Protein AF-A0A227J8D3-F1 (afdb_monomer)

Solvent-accessible surface area (backbone atoms only — not comparable to full-atom values): 7740 Å² total; per-residue (Å²): 140,82,72,62,86,69,70,67,84,72,88,55,94,49,77,68,22,54,51,34,52,54,49,42,54,51,40,49,54,50,44,51,51,53,50,52,52,52,51,53,52,52,51,50,52,52,52,52,52,53,48,53,53,51,51,54,49,51,54,53,51,50,54,53,52,51,52,52,51,50,51,50,54,50,49,52,51,53,50,51,52,52,51,51,51,51,52,52,53,50,53,53,48,53,49,52,52,51,53,51,51,53,51,51,52,55,52,50,52,51,51,53,53,51,52,51,53,51,54,50,51,52,51,52,54,52,53,51,52,52,54,52,50,53,52,53,57,66,72,75,109

Structure (mmCIF, N/CA/C/O backbone):
data_AF-A0A227J8D3-F1
#
_entry.id   AF-A0A227J8D3-F1
#
loop_
_atom_site.group_PDB
_atom_site.id
_atom_site.type_symbol
_atom_site.label_atom_id
_atom_site.label_alt_id
_atom_site.label_comp_id
_atom_site.label_asym_id
_atom_site.label_entity_id
_atom_site.label_seq_id
_atom_site.pdbx_PDB_ins_code
_atom_site.Cartn_x
_atom_site.Cartn_y
_atom_site.Cartn_z
_atom_site.occupancy
_atom_site.B_iso_or_equiv
_atom_site.auth_seq_id
_atom_site.auth_comp_id
_atom_site.auth_asym_id
_atom_site.auth_atom_id
_atom_site.pdbx_PDB_model_num
ATOM 1 N N . SER A 1 1 ? 38.094 -0.193 -53.344 1.00 50.56 1 SER A N 1
ATOM 2 C CA . SER A 1 1 ? 37.131 0.053 -54.435 1.00 50.56 1 SER A CA 1
ATOM 3 C C . SER A 1 1 ? 35.849 0.570 -53.812 1.00 50.56 1 SER A C 1
ATOM 5 O O . SER A 1 1 ? 35.195 -0.203 -53.131 1.00 50.56 1 SER A O 1
ATOM 7 N N . GLY A 1 2 ? 35.570 1.873 -53.906 1.00 70.44 2 GLY A N 1
ATOM 8 C CA . GLY A 1 2 ? 34.485 2.530 -53.152 1.00 70.44 2 GLY A CA 1
ATOM 9 C C . GLY A 1 2 ? 34.893 3.815 -52.421 1.00 70.44 2 GLY A C 1
ATOM 10 O O . GLY A 1 2 ? 34.176 4.264 -51.537 1.00 70.44 2 GLY A O 1
ATOM 11 N N . ASP A 1 3 ? 36.049 4.395 -52.759 1.00 80.00 3 ASP A N 1
ATOM 12 C CA . ASP A 1 3 ? 36.466 5.691 -52.229 1.00 80.00 3 ASP A CA 1
ATOM 13 C C . ASP A 1 3 ? 35.655 6.813 -52.901 1.00 80.00 3 ASP A C 1
ATOM 15 O O . ASP A 1 3 ? 35.986 7.271 -53.996 1.00 80.00 3 ASP A O 1
ATOM 19 N N . LEU A 1 4 ? 34.569 7.227 -52.239 1.00 83.19 4 LEU A N 1
ATOM 20 C CA . LEU A 1 4 ? 33.681 8.304 -52.690 1.00 83.19 4 LEU A CA 1
ATOM 21 C C . LEU A 1 4 ? 34.302 9.700 -52.532 1.00 83.19 4 LEU A C 1
ATOM 23 O O . LEU A 1 4 ? 33.613 10.686 -52.771 1.00 83.19 4 LEU A O 1
ATOM 27 N N . THR A 1 5 ? 35.572 9.821 -52.125 1.00 84.12 5 THR A N 1
ATOM 28 C CA . THR A 1 5 ? 36.289 11.110 -52.096 1.00 84.12 5 THR A CA 1
ATOM 29 C C . THR A 1 5 ? 36.949 11.445 -53.432 1.00 84.12 5 THR A C 1
ATOM 31 O O . THR A 1 5 ? 37.266 12.603 -53.695 1.00 84.12 5 THR A O 1
ATOM 34 N N . GLN A 1 6 ? 37.097 10.452 -54.311 1.00 86.38 6 GLN A N 1
ATOM 35 C CA . GLN A 1 6 ? 37.660 10.644 -55.642 1.00 86.38 6 GLN A CA 1
ATOM 36 C C . GLN A 1 6 ? 36.671 11.365 -56.562 1.00 86.38 6 GLN A C 1
ATOM 38 O O . GLN A 1 6 ? 35.452 11.187 -56.467 1.00 86.38 6 GLN A O 1
ATOM 43 N N . ARG A 1 7 ? 37.203 12.183 -57.471 1.00 88.25 7 ARG A N 1
ATOM 44 C CA . ARG A 1 7 ? 36.442 12.893 -58.505 1.00 88.25 7 ARG A CA 1
ATOM 45 C C . ARG A 1 7 ? 37.146 12.744 -59.847 1.00 88.25 7 ARG A C 1
ATOM 47 O O . ARG A 1 7 ? 38.375 12.717 -59.906 1.00 88.25 7 ARG A O 1
ATOM 54 N N . ILE A 1 8 ? 36.371 12.661 -60.922 1.00 88.94 8 ILE A N 1
ATOM 55 C CA . ILE A 1 8 ? 36.899 12.679 -62.286 1.00 88.94 8 ILE A CA 1
ATOM 56 C C . ILE A 1 8 ? 37.239 14.128 -62.636 1.00 88.94 8 ILE A C 1
ATOM 58 O O . ILE A 1 8 ? 36.402 15.019 -62.490 1.00 88.94 8 ILE A O 1
ATOM 62 N N . LYS A 1 9 ? 38.471 14.378 -63.085 1.00 88.19 9 LYS A N 1
ATOM 63 C CA . LYS A 1 9 ? 38.888 15.700 -63.558 1.00 88.19 9 LYS A CA 1
ATOM 64 C C . LYS A 1 9 ? 38.245 15.976 -64.920 1.00 88.19 9 LYS A C 1
ATOM 66 O O . LYS A 1 9 ? 38.401 15.182 -65.842 1.00 88.19 9 LYS A O 1
ATOM 71 N N . VAL A 1 10 ? 37.540 17.097 -65.041 1.00 8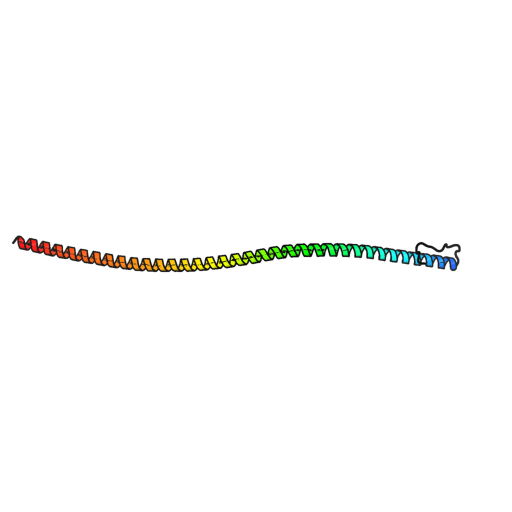6.75 10 VAL A N 1
ATOM 72 C CA . VAL A 1 10 ? 36.883 17.520 -66.287 1.00 86.75 10 VAL A CA 1
ATOM 73 C C . VAL A 1 10 ? 37.875 18.362 -67.091 1.00 86.75 10 VAL A C 1
ATOM 75 O O . VAL A 1 10 ? 38.288 19.426 -66.633 1.00 86.75 10 VAL A O 1
ATOM 78 N N . GLU A 1 11 ? 38.316 17.866 -68.249 1.00 82.81 11 GLU A N 1
ATOM 79 C CA . GLU A 1 11 ? 39.350 18.526 -69.071 1.00 82.81 11 GLU A CA 1
ATOM 80 C C . GLU A 1 11 ? 38.797 19.176 -70.352 1.00 82.81 11 GLU A C 1
ATOM 82 O O . GLU A 1 11 ? 39.373 20.154 -70.825 1.00 82.81 11 GLU A O 1
ATOM 87 N N . ASN A 1 12 ? 37.647 18.710 -70.855 1.00 78.94 12 ASN A N 1
ATOM 88 C CA . ASN A 1 12 ? 36.989 19.204 -72.069 1.00 78.94 12 ASN A CA 1
ATOM 89 C C . ASN A 1 12 ? 35.516 19.569 -71.813 1.00 78.94 12 ASN A C 1
ATOM 91 O O . ASN A 1 12 ? 34.921 19.115 -70.842 1.00 78.94 12 ASN A O 1
ATOM 95 N N . ARG A 1 13 ? 34.925 20.382 -72.703 1.00 81.06 13 ARG A N 1
ATOM 96 C CA . ARG A 1 13 ? 33.496 20.777 -72.696 1.00 81.06 13 ARG A CA 1
ATOM 97 C C . ARG A 1 13 ? 32.667 20.041 -73.759 1.00 81.06 13 ARG A C 1
ATOM 99 O O . ARG A 1 13 ? 31.745 20.613 -74.333 1.00 81.06 13 ARG A O 1
ATOM 106 N N . ASP A 1 14 ? 33.073 18.822 -74.077 1.00 87.50 14 ASP A N 1
ATOM 107 C CA . ASP A 1 14 ? 32.349 17.911 -74.959 1.00 87.50 14 ASP A CA 1
ATOM 108 C C . ASP A 1 14 ? 31.444 16.982 -74.131 1.00 87.50 14 ASP A C 1
ATOM 110 O O . ASP A 1 14 ? 31.362 17.082 -72.903 1.00 87.50 14 ASP A O 1
ATOM 114 N N . GLU A 1 15 ? 30.762 16.061 -74.801 1.00 86.38 15 GLU A N 1
ATOM 115 C CA . GLU A 1 15 ? 29.842 15.100 -74.191 1.00 86.38 15 GLU A CA 1
ATOM 116 C C . GLU A 1 15 ? 30.529 14.218 -73.126 1.00 86.38 15 GLU A C 1
ATOM 118 O O . GLU A 1 15 ? 29.885 13.741 -72.190 1.00 86.38 15 GLU A O 1
ATOM 123 N N . VAL A 1 16 ? 31.850 14.016 -73.229 1.00 88.38 16 VAL A N 1
ATOM 124 C CA . VAL A 1 16 ? 32.641 13.273 -72.235 1.00 88.38 16 VAL A CA 1
ATOM 125 C C . VAL A 1 16 ? 32.860 14.118 -70.978 1.00 88.38 16 VAL A C 1
ATOM 127 O O . VAL A 1 16 ? 32.784 13.593 -69.864 1.00 88.38 16 VAL A O 1
ATOM 130 N N . GLY A 1 17 ? 33.081 15.424 -71.141 1.00 88.69 17 GLY A N 1
ATOM 131 C CA . GLY A 1 17 ? 33.123 16.382 -70.037 1.00 88.69 17 GLY A CA 1
ATOM 132 C C . GLY A 1 17 ? 31.811 16.450 -69.253 1.00 88.69 17 GLY A C 1
ATOM 133 O O . GLY A 1 17 ? 31.824 16.348 -68.026 1.00 88.69 17 GLY A O 1
ATOM 134 N N . GLU A 1 18 ? 30.677 16.528 -69.952 1.00 89.62 18 GLU A N 1
ATOM 135 C CA . GLU A 1 18 ? 29.342 16.557 -69.333 1.00 89.62 18 GLU A CA 1
ATOM 136 C C . GLU A 1 18 ? 29.025 15.256 -68.569 1.00 89.62 18 GLU A C 1
ATOM 138 O O . GLU A 1 18 ? 28.472 15.279 -67.465 1.00 89.62 18 GLU A O 1
ATOM 143 N N . LEU A 1 19 ? 29.424 14.094 -69.100 1.00 90.19 19 LEU A N 1
ATOM 144 C CA . LEU A 1 19 ? 29.280 12.815 -68.398 1.00 90.19 19 LEU A CA 1
ATOM 145 C C . LEU A 1 19 ? 30.126 12.759 -67.113 1.00 90.19 19 LEU A C 1
ATOM 147 O O . LEU A 1 19 ? 29.665 12.240 -66.093 1.00 90.19 19 LEU A O 1
ATOM 151 N N . ALA A 1 20 ? 31.348 13.300 -67.144 1.00 90.62 20 ALA A N 1
ATOM 152 C CA . ALA A 1 20 ? 32.224 13.361 -65.976 1.00 90.62 20 ALA A CA 1
ATOM 153 C C . ALA A 1 20 ? 31.657 14.269 -64.867 1.00 90.62 20 ALA A C 1
ATOM 155 O O . ALA A 1 20 ? 31.742 13.915 -63.687 1.00 90.62 20 ALA A O 1
ATOM 156 N N . GLU A 1 21 ? 31.031 15.395 -65.224 1.00 91.19 21 GLU A N 1
ATOM 157 C CA . GLU A 1 21 ? 30.322 16.265 -64.273 1.00 91.19 21 GLU A CA 1
ATOM 158 C C . GLU A 1 21 ? 29.133 15.548 -63.619 1.00 91.19 21 GLU A C 1
ATOM 160 O O . GLU A 1 21 ? 29.056 15.480 -62.389 1.00 91.19 21 GLU A O 1
ATOM 165 N N . ASN A 1 22 ? 28.260 14.930 -64.422 1.00 91.44 22 ASN A N 1
ATOM 166 C CA . ASN A 1 22 ? 27.112 14.167 -63.920 1.00 91.44 22 ASN A CA 1
ATOM 167 C C . ASN A 1 22 ? 27.540 13.009 -63.001 1.00 91.44 22 ASN A C 1
ATOM 169 O O . ASN A 1 22 ? 26.916 12.757 -61.967 1.00 91.44 22 ASN A O 1
ATOM 173 N N . PHE A 1 23 ? 28.637 12.321 -63.333 1.00 91.12 23 PHE A N 1
ATOM 174 C CA . PHE A 1 23 ? 29.191 11.268 -62.483 1.00 91.12 23 PHE A CA 1
ATOM 175 C C . PHE A 1 23 ? 29.686 11.813 -61.137 1.00 91.12 23 PHE A C 1
ATOM 177 O O . PHE A 1 23 ? 29.388 11.234 -60.091 1.00 91.12 23 PHE A O 1
ATOM 184 N N . ASN A 1 24 ? 30.398 12.943 -61.132 1.00 91.62 24 ASN A N 1
ATOM 185 C CA . ASN A 1 24 ? 30.849 13.584 -59.895 1.00 91.62 24 ASN A CA 1
ATOM 186 C C . ASN A 1 24 ? 29.671 14.000 -59.000 1.00 91.62 24 ASN A C 1
ATOM 188 O O . ASN A 1 24 ? 29.736 13.789 -57.787 1.00 91.62 24 ASN A O 1
ATOM 192 N N . GLN A 1 25 ? 28.588 14.522 -59.583 1.00 92.94 25 GLN A N 1
ATOM 193 C CA . GLN A 1 25 ? 27.375 14.894 -58.848 1.00 92.94 25 GLN A CA 1
ATOM 194 C C . GLN A 1 25 ? 26.649 13.672 -58.259 1.00 92.94 25 GLN A C 1
ATOM 196 O O . GLN A 1 25 ? 26.152 13.711 -57.128 1.00 92.94 25 GLN A O 1
ATOM 201 N N . PHE A 1 26 ? 26.631 12.551 -58.985 1.00 92.88 26 PHE A N 1
ATOM 202 C CA . PHE A 1 26 ? 26.119 11.281 -58.470 1.00 92.88 26 PHE A CA 1
ATOM 203 C C . PHE A 1 26 ? 26.950 10.765 -57.283 1.00 92.88 26 PHE A C 1
ATOM 205 O O . PHE A 1 26 ? 26.387 10.399 -56.248 1.00 92.88 26 PHE A O 1
ATOM 212 N N . VAL A 1 27 ? 28.285 10.786 -57.392 1.00 93.38 27 VAL A N 1
ATOM 213 C CA . VAL A 1 27 ? 29.195 10.378 -56.305 1.00 93.38 27 VAL A CA 1
ATOM 214 C C . VAL A 1 27 ? 29.044 11.283 -55.081 1.00 93.38 27 VAL A C 1
ATOM 216 O O . VAL A 1 27 ? 29.031 10.783 -53.956 1.00 93.38 27 VAL A O 1
ATOM 219 N N . GLU A 1 28 ? 28.875 12.592 -55.273 1.00 93.75 28 GLU A N 1
ATOM 220 C CA . GLU A 1 28 ? 28.597 13.535 -54.186 1.00 93.75 28 GLU A CA 1
ATOM 221 C C . GLU A 1 28 ? 27.281 13.210 -53.467 1.00 93.75 28 GLU A C 1
ATOM 223 O O . GLU A 1 28 ? 27.256 13.117 -52.239 1.00 93.75 28 GLU A O 1
ATOM 228 N N . SER A 1 29 ? 26.208 12.959 -54.219 1.00 94.56 29 SER A N 1
ATOM 229 C CA . SER A 1 29 ? 24.905 12.592 -53.650 1.00 94.56 29 SER A CA 1
ATOM 230 C C . SER A 1 29 ? 24.987 11.288 -52.847 1.00 94.56 29 SER A C 1
ATOM 232 O O . SER A 1 29 ? 24.431 11.183 -51.751 1.00 94.56 29 SER A O 1
ATOM 234 N N . LEU A 1 30 ? 25.734 10.299 -53.352 1.00 94.44 30 LEU A N 1
ATOM 235 C CA . LEU A 1 30 ? 25.973 9.044 -52.643 1.00 94.44 30 LEU A CA 1
ATOM 236 C C . LEU A 1 30 ? 26.800 9.261 -51.368 1.00 94.44 30 LEU A C 1
ATOM 238 O O . LEU A 1 30 ? 26.478 8.691 -50.327 1.00 94.44 30 LEU A O 1
ATOM 242 N N . GLN A 1 31 ? 27.829 10.111 -51.416 1.00 93.44 31 GLN A N 1
ATOM 243 C CA . GLN A 1 31 ? 28.636 10.460 -50.246 1.00 93.44 31 GLN A CA 1
ATOM 244 C C . GLN A 1 31 ? 27.785 11.123 -49.153 1.00 93.44 31 GLN A C 1
ATOM 246 O O . GLN A 1 31 ? 27.908 10.757 -47.982 1.00 93.44 31 GLN A O 1
ATOM 251 N N . GLN A 1 32 ? 26.901 12.054 -49.521 1.00 94.88 32 GLN A N 1
ATOM 252 C CA . GLN A 1 32 ? 25.974 12.699 -48.586 1.00 94.88 32 GLN A CA 1
ATOM 253 C C . GLN A 1 32 ? 24.998 11.689 -47.970 1.00 94.88 32 GLN A C 1
ATOM 255 O O . GLN A 1 32 ? 24.828 11.669 -46.752 1.00 94.88 32 GLN A O 1
ATOM 260 N N . LEU A 1 33 ? 24.409 10.805 -48.783 1.00 95.50 33 LEU A N 1
ATOM 261 C CA . LEU A 1 33 ? 23.499 9.763 -48.301 1.00 95.50 33 LEU A CA 1
ATOM 262 C C . LEU A 1 33 ? 24.184 8.819 -47.304 1.00 95.50 33 LEU A C 1
ATOM 264 O O . LEU A 1 33 ? 23.637 8.552 -46.235 1.00 95.50 33 LEU A O 1
ATOM 268 N N . ILE A 1 34 ? 25.394 8.348 -47.616 1.00 95.12 34 ILE A N 1
ATOM 269 C CA . ILE A 1 34 ? 26.176 7.496 -46.708 1.00 95.12 34 ILE A CA 1
ATOM 270 C C . ILE A 1 34 ? 26.541 8.251 -45.422 1.00 95.12 34 ILE A C 1
ATOM 272 O O . ILE A 1 34 ? 26.480 7.673 -44.336 1.00 95.12 34 ILE A O 1
ATOM 276 N N . GLY A 1 35 ? 26.860 9.545 -45.519 1.00 95.38 35 GLY A N 1
ATOM 277 C CA . GLY A 1 35 ? 27.076 10.412 -44.360 1.00 95.38 35 GLY A CA 1
ATOM 278 C C . GLY A 1 35 ? 25.849 10.494 -43.449 1.00 95.38 35 GLY A C 1
ATOM 279 O O . GLY A 1 35 ? 25.978 10.307 -42.239 1.00 95.38 35 GLY A O 1
ATOM 280 N N . HIS A 1 36 ? 24.659 10.694 -44.023 1.00 96.88 36 HIS A N 1
ATOM 281 C CA . HIS A 1 36 ? 23.401 10.706 -43.273 1.00 96.88 36 HIS A CA 1
ATOM 282 C C . HIS A 1 36 ? 23.093 9.352 -42.625 1.00 96.88 36 HIS A C 1
ATOM 284 O O . HIS A 1 36 ? 22.711 9.319 -41.459 1.00 96.88 36 HIS A O 1
ATOM 290 N N . ILE A 1 37 ? 23.304 8.238 -43.334 1.00 97.06 37 ILE A N 1
ATOM 291 C CA . ILE A 1 37 ? 23.099 6.889 -42.780 1.00 97.06 37 ILE A CA 1
ATOM 292 C C . ILE A 1 37 ? 24.025 6.650 -41.584 1.00 97.06 37 ILE A C 1
ATOM 294 O O . ILE A 1 37 ? 23.576 6.152 -40.553 1.00 97.06 37 ILE A O 1
ATOM 298 N N . ARG A 1 38 ? 25.306 7.026 -41.694 1.00 96.69 38 ARG A N 1
ATOM 299 C CA . ARG A 1 38 ? 26.258 6.896 -40.582 1.00 96.69 38 ARG A CA 1
ATOM 300 C C . ARG A 1 38 ? 25.803 7.710 -39.373 1.00 96.69 38 ARG A C 1
ATOM 302 O O . ARG A 1 38 ? 25.795 7.185 -38.267 1.00 96.69 38 ARG A O 1
ATOM 309 N N . HIS A 1 39 ? 25.394 8.956 -39.596 1.00 97.44 39 HIS A N 1
ATOM 310 C CA . HIS A 1 39 ? 24.922 9.825 -38.523 1.00 97.44 39 HIS A CA 1
ATOM 311 C C . HIS A 1 39 ? 23.675 9.259 -37.826 1.00 97.44 39 HIS A C 1
ATOM 313 O O . HIS A 1 39 ? 23.646 9.166 -36.604 1.00 97.44 39 HIS A O 1
ATOM 319 N N . GLN A 1 40 ? 22.688 8.780 -38.589 1.00 97.81 40 GLN A N 1
ATOM 320 C CA . GLN A 1 40 ? 21.492 8.147 -38.022 1.00 97.81 40 GLN A CA 1
ATOM 321 C C . GLN A 1 40 ? 21.815 6.863 -37.246 1.00 97.81 40 GLN A C 1
ATOM 323 O O . GLN A 1 40 ? 21.183 6.582 -36.230 1.00 97.81 40 GLN A O 1
ATOM 328 N N . ALA A 1 41 ? 22.797 6.077 -37.697 1.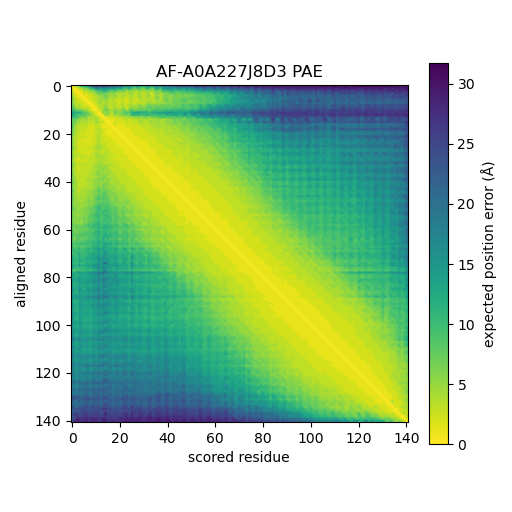00 98.00 41 ALA A N 1
ATOM 329 C CA . ALA A 1 41 ? 23.240 4.889 -36.972 1.00 98.00 41 ALA A CA 1
ATOM 330 C C . ALA A 1 41 ? 23.898 5.246 -35.626 1.00 98.00 41 ALA A C 1
ATOM 332 O O . ALA A 1 41 ? 23.664 4.560 -34.629 1.00 98.00 41 ALA A O 1
ATOM 333 N N . GLU A 1 42 ? 24.681 6.327 -35.581 1.00 98.06 42 GLU A N 1
ATOM 334 C CA . GLU A 1 42 ? 25.272 6.856 -34.346 1.00 98.06 42 GLU A CA 1
ATOM 335 C C . GLU A 1 42 ? 24.187 7.346 -33.372 1.00 98.06 42 GLU A C 1
ATOM 337 O O . GLU A 1 42 ? 24.190 6.948 -32.205 1.00 98.06 42 GLU A O 1
ATOM 342 N N . GLU A 1 43 ? 23.213 8.127 -33.853 1.00 98.00 43 GLU A N 1
ATOM 343 C CA . GLU A 1 43 ? 22.072 8.583 -33.043 1.00 98.00 43 GLU A CA 1
ATOM 344 C C . GLU A 1 43 ? 21.245 7.409 -32.501 1.00 98.00 43 GLU A C 1
ATOM 346 O O . GLU A 1 43 ? 20.889 7.382 -31.320 1.00 98.00 43 GLU A O 1
ATOM 351 N N . LEU A 1 44 ? 20.975 6.398 -33.335 1.00 98.00 44 LEU A N 1
ATOM 352 C CA . LEU A 1 44 ? 20.249 5.199 -32.920 1.00 98.00 44 LEU A CA 1
ATOM 353 C C . LEU A 1 44 ? 21.003 4.434 -31.825 1.00 98.00 44 LEU A C 1
ATOM 355 O O . LEU A 1 44 ? 20.390 3.995 -30.849 1.00 98.00 44 LEU A O 1
ATOM 359 N N . SER A 1 45 ? 22.325 4.298 -31.960 1.00 97.94 45 SER A N 1
ATOM 360 C CA . SER A 1 45 ? 23.168 3.661 -30.944 1.00 97.94 45 SER A CA 1
ATOM 361 C C . SER A 1 45 ? 23.090 4.412 -29.613 1.00 97.94 45 SER A C 1
ATOM 363 O O . SER A 1 45 ? 22.869 3.794 -28.569 1.00 97.94 45 SER A O 1
ATOM 365 N N . GLN A 1 46 ? 23.196 5.743 -29.644 1.00 98.19 46 GLN A N 1
ATOM 366 C CA . GLN A 1 46 ? 23.093 6.580 -28.449 1.00 98.19 46 GLN A CA 1
ATOM 367 C C . GLN A 1 46 ? 21.713 6.458 -27.788 1.00 98.19 46 GLN A C 1
ATOM 369 O O . GLN A 1 46 ? 21.602 6.291 -26.571 1.00 98.19 46 GLN A O 1
ATOM 374 N N . GLN A 1 47 ? 20.643 6.495 -28.583 1.00 98.25 47 GLN A N 1
ATOM 375 C CA . GLN A 1 47 ? 19.279 6.377 -28.073 1.00 98.25 47 GLN A CA 1
ATOM 376 C C . GLN A 1 47 ? 19.008 4.991 -27.469 1.00 98.25 47 GLN A C 1
ATOM 378 O O . GLN A 1 47 ? 18.286 4.877 -26.471 1.00 98.25 47 GLN A O 1
ATOM 383 N N . SER A 1 48 ? 19.603 3.938 -28.034 1.00 98.25 48 SER A N 1
ATOM 384 C CA . SER A 1 48 ? 19.539 2.584 -27.481 1.00 98.25 48 SER A CA 1
ATOM 385 C C . SER A 1 48 ? 20.235 2.500 -26.119 1.00 98.25 48 SER A C 1
ATOM 387 O O . SER A 1 48 ? 19.685 1.918 -25.185 1.00 98.25 48 SER A O 1
ATOM 389 N N . GLU A 1 49 ? 21.409 3.111 -25.965 1.00 98.12 49 GLU A N 1
ATOM 390 C CA . GLU A 1 49 ? 22.142 3.140 -24.692 1.00 98.12 49 GLU A CA 1
ATOM 391 C C . GLU A 1 49 ? 21.382 3.915 -23.604 1.00 98.12 49 GLU A C 1
ATOM 393 O O . GLU A 1 49 ? 21.232 3.443 -22.469 1.00 98.12 49 GLU A O 1
ATOM 398 N N . LEU A 1 50 ? 20.804 5.064 -23.966 1.00 98.19 50 LEU A N 1
ATOM 399 C CA . LEU A 1 50 ? 19.925 5.829 -23.079 1.00 98.19 50 LEU A CA 1
ATOM 400 C C . LEU A 1 50 ? 18.694 5.019 -22.659 1.00 98.19 50 LEU A C 1
ATOM 402 O O . LEU A 1 50 ? 18.293 5.063 -21.494 1.00 98.19 50 LEU A O 1
ATOM 406 N N . SER A 1 51 ? 18.101 4.263 -23.585 1.00 98.00 51 SER A N 1
ATOM 407 C CA . SER A 1 51 ? 16.936 3.418 -23.299 1.00 98.00 51 SER A CA 1
ATOM 408 C C . SER A 1 51 ? 17.284 2.290 -22.328 1.00 98.00 51 SER A C 1
ATOM 410 O O . SER A 1 51 ? 16.550 2.077 -21.365 1.00 98.00 51 SER A O 1
ATOM 412 N N . THR A 1 52 ? 18.434 1.637 -22.506 1.00 98.12 52 THR A N 1
ATOM 413 C CA . THR A 1 52 ? 18.950 0.628 -21.566 1.00 98.12 52 THR A CA 1
ATOM 414 C C . THR A 1 52 ? 19.187 1.222 -20.179 1.00 98.12 52 THR A C 1
ATOM 416 O O . THR A 1 52 ? 18.784 0.639 -19.173 1.00 98.12 52 THR A O 1
ATOM 419 N N . THR A 1 53 ? 19.780 2.414 -20.109 1.00 98.19 53 THR A N 1
ATOM 420 C CA . THR A 1 53 ? 20.022 3.110 -18.836 1.00 98.19 53 THR A CA 1
ATOM 421 C C . THR A 1 53 ? 18.710 3.418 -18.114 1.00 98.19 53 THR A C 1
ATOM 423 O O . THR A 1 53 ? 18.578 3.1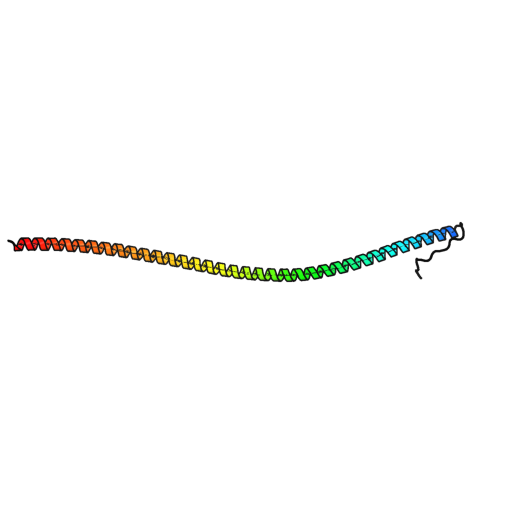43 -16.922 1.00 98.19 53 THR A O 1
ATOM 426 N N . ARG A 1 54 ? 17.704 3.924 -18.839 1.00 98.19 54 ARG A N 1
ATOM 427 C CA . ARG A 1 54 ? 16.367 4.184 -18.282 1.00 98.19 54 ARG A CA 1
ATOM 428 C C . ARG A 1 54 ? 15.675 2.906 -17.825 1.00 98.19 54 ARG A C 1
ATOM 430 O O . ARG A 1 54 ? 15.090 2.908 -16.750 1.00 98.19 54 ARG A O 1
ATOM 437 N N . ALA A 1 55 ? 15.770 1.824 -18.594 1.00 98.12 55 ALA A N 1
ATOM 438 C CA . ALA A 1 55 ? 15.199 0.537 -18.209 1.00 98.12 55 ALA A CA 1
ATOM 439 C C . ALA A 1 55 ? 15.812 0.020 -16.897 1.00 98.12 55 ALA A C 1
ATOM 441 O O . ALA A 1 55 ? 15.078 -0.398 -16.003 1.00 98.12 55 ALA A O 1
ATOM 442 N N . ASN A 1 56 ? 17.134 0.127 -16.737 1.00 98.06 56 ASN A N 1
ATOM 443 C CA . ASN A 1 56 ? 17.813 -0.242 -15.493 1.00 98.06 56 ASN A CA 1
ATOM 444 C C . ASN A 1 56 ? 17.370 0.630 -14.309 1.00 98.06 56 ASN A C 1
ATOM 446 O O . ASN A 1 56 ? 17.131 0.104 -13.222 1.00 98.06 56 ASN A O 1
ATOM 450 N N . GLN A 1 57 ? 17.197 1.940 -14.522 1.00 98.19 57 GLN A N 1
ATOM 451 C CA . GLN A 1 57 ? 16.656 2.828 -13.492 1.00 98.19 57 GLN A CA 1
ATOM 452 C C . GLN A 1 57 ? 15.233 2.419 -13.096 1.00 98.19 57 GLN A C 1
ATOM 454 O O . GLN A 1 57 ? 14.954 2.258 -11.913 1.00 98.19 57 GLN A O 1
ATOM 459 N N . SER A 1 58 ? 14.358 2.152 -14.069 1.00 98.06 58 SER A N 1
ATOM 460 C CA . SER A 1 58 ? 12.991 1.698 -13.798 1.00 98.06 58 SER A CA 1
ATOM 461 C C . SER A 1 58 ? 12.955 0.384 -13.018 1.00 98.06 58 SER A C 1
ATOM 463 O O . SER A 1 58 ? 12.109 0.223 -12.145 1.00 98.06 58 SER A O 1
ATOM 465 N N . VAL A 1 59 ? 13.878 -0.547 -13.275 1.00 98.19 59 VAL A N 1
ATOM 466 C CA . VAL A 1 59 ? 14.002 -1.773 -12.470 1.00 98.19 59 VAL A CA 1
ATOM 467 C C . VAL A 1 59 ? 14.377 -1.446 -11.022 1.00 98.19 59 VAL A C 1
ATOM 469 O O . VAL A 1 59 ? 13.814 -2.038 -10.101 1.00 98.19 59 VAL A O 1
ATOM 472 N N . SER A 1 60 ? 15.292 -0.502 -10.791 1.00 97.62 60 SER A N 1
ATOM 473 C CA . SER A 1 60 ? 15.634 -0.051 -9.435 1.00 97.62 60 SER A CA 1
ATOM 474 C C . SER A 1 60 ? 14.428 0.572 -8.727 1.00 97.62 60 SER A C 1
ATOM 476 O O . SER A 1 60 ? 14.123 0.210 -7.591 1.00 97.62 60 SER A O 1
ATOM 478 N N . ASP A 1 61 ? 13.702 1.452 -9.415 1.00 98.19 61 ASP A N 1
ATOM 479 C CA . ASP A 1 61 ? 12.527 2.134 -8.867 1.00 98.19 61 ASP A CA 1
ATOM 480 C C . ASP A 1 61 ? 11.407 1.133 -8.534 1.00 98.19 61 ASP A C 1
ATOM 482 O O . ASP A 1 61 ? 10.791 1.211 -7.470 1.00 98.19 61 ASP A O 1
ATOM 486 N N . LEU A 1 62 ? 11.189 0.126 -9.389 1.00 98.38 62 LEU A N 1
ATOM 487 C CA . LEU A 1 62 ? 10.224 -0.948 -9.137 1.00 98.38 62 LEU A CA 1
ATOM 488 C C . LEU A 1 62 ? 10.590 -1.794 -7.912 1.00 98.38 62 LEU A C 1
ATOM 490 O O . LEU A 1 62 ? 9.699 -2.189 -7.161 1.00 98.38 62 LEU A O 1
ATOM 494 N N . ASN A 1 63 ? 11.879 -2.051 -7.673 1.00 97.56 63 ASN A N 1
ATOM 495 C CA . ASN A 1 63 ? 12.313 -2.755 -6.465 1.00 97.56 63 ASN A CA 1
ATOM 496 C C . ASN A 1 63 ? 12.014 -1.941 -5.198 1.00 97.56 63 ASN A C 1
ATOM 498 O O . ASN A 1 63 ? 11.525 -2.502 -4.217 1.00 97.56 63 ASN A O 1
ATOM 502 N N . HIS A 1 64 ? 12.238 -0.624 -5.224 1.00 97.62 64 HIS A N 1
ATOM 503 C CA . HIS A 1 64 ? 11.857 0.253 -4.115 1.00 97.62 64 HIS A CA 1
ATOM 504 C C . HIS A 1 64 ? 10.341 0.273 -3.901 1.00 97.62 64 HIS A C 1
ATOM 506 O O . HIS A 1 64 ? 9.877 0.059 -2.780 1.00 97.62 64 HIS A O 1
ATOM 512 N N . GLN A 1 65 ? 9.558 0.421 -4.971 1.00 97.06 65 GLN A N 1
ATOM 513 C CA . GLN A 1 65 ? 8.098 0.405 -4.879 1.00 97.06 65 GLN A CA 1
ATOM 514 C C . GLN A 1 65 ? 7.574 -0.921 -4.307 1.00 97.06 65 GLN A C 1
ATOM 516 O O . GLN A 1 65 ? 6.631 -0.929 -3.515 1.00 97.06 65 GLN A O 1
ATOM 521 N N . GLN A 1 66 ? 8.196 -2.048 -4.664 1.00 98.00 66 GLN A N 1
ATOM 522 C CA . GLN A 1 66 ? 7.844 -3.362 -4.128 1.00 98.00 66 GLN A CA 1
ATOM 523 C C . GLN A 1 66 ? 8.097 -3.458 -2.616 1.00 98.00 66 GLN A C 1
ATOM 525 O O . GLN A 1 66 ? 7.297 -4.071 -1.897 1.00 98.00 66 GLN A O 1
ATOM 530 N N . GLN A 1 67 ? 9.179 -2.852 -2.118 1.00 97.50 67 GLN A N 1
ATOM 531 C CA . GLN A 1 67 ? 9.457 -2.772 -0.682 1.00 97.50 67 GLN A CA 1
ATOM 532 C C . GLN A 1 67 ? 8.403 -1.925 0.038 1.00 97.50 67 GLN A C 1
ATOM 534 O O . GLN A 1 67 ? 7.877 -2.356 1.065 1.00 97.50 67 GLN A O 1
ATOM 539 N N . GLU A 1 68 ? 8.025 -0.776 -0.523 1.00 97.81 68 GLU A N 1
ATOM 540 C CA . GLU A 1 68 ? 6.957 0.064 0.033 1.00 97.81 68 GLU A CA 1
ATOM 541 C C . GLU A 1 68 ? 5.616 -0.669 0.092 1.00 97.81 68 GLU A C 1
ATOM 543 O O . GLU A 1 68 ? 4.960 -0.662 1.131 1.00 97.81 68 GLU A O 1
ATOM 548 N N . ILE A 1 69 ? 5.235 -1.375 -0.978 1.00 97.38 69 ILE A N 1
ATOM 549 C CA . ILE A 1 69 ? 4.007 -2.186 -1.005 1.00 97.38 69 ILE A CA 1
ATOM 550 C C . ILE A 1 69 ? 4.040 -3.259 0.087 1.00 97.38 69 ILE A C 1
ATOM 552 O O . ILE A 1 69 ? 3.029 -3.500 0.744 1.00 97.38 69 ILE A O 1
ATOM 556 N N . THR A 1 70 ? 5.198 -3.881 0.313 1.00 97.12 70 THR A N 1
ATOM 557 C CA . THR A 1 70 ? 5.361 -4.882 1.377 1.00 97.12 70 THR A CA 1
ATOM 558 C C . THR A 1 70 ? 5.137 -4.256 2.753 1.00 97.12 70 THR A C 1
ATOM 560 O O . THR A 1 70 ? 4.411 -4.820 3.567 1.00 97.12 70 THR A O 1
ATOM 563 N N . MET A 1 71 ? 5.684 -3.063 3.006 1.00 97.38 71 MET A N 1
ATOM 564 C CA . MET A 1 71 ? 5.448 -2.339 4.260 1.00 97.38 71 MET A CA 1
ATOM 565 C C . MET A 1 71 ? 3.981 -1.941 4.434 1.00 97.38 71 MET A C 1
ATOM 567 O O . MET A 1 71 ? 3.433 -2.101 5.522 1.00 97.38 71 MET A O 1
ATOM 571 N N . VAL A 1 72 ? 3.323 -1.475 3.369 1.00 97.75 72 VAL A N 1
ATOM 572 C CA . VAL A 1 72 ? 1.887 -1.158 3.395 1.00 97.75 72 VAL A CA 1
ATOM 573 C C . VAL A 1 72 ? 1.066 -2.407 3.716 1.00 97.75 72 VAL A C 1
AT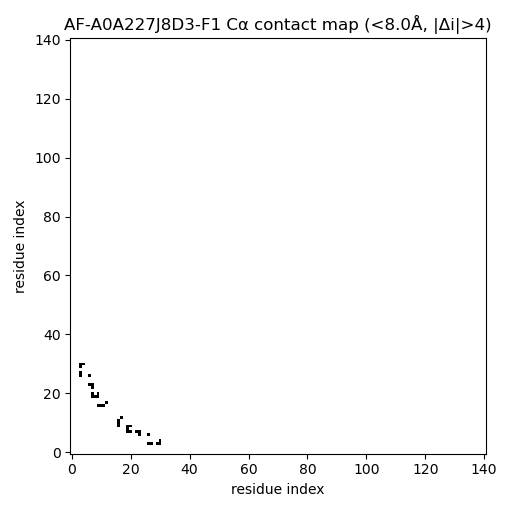OM 575 O O . VAL A 1 72 ? 0.164 -2.340 4.547 1.00 97.75 72 VAL A O 1
ATOM 578 N N . ALA A 1 73 ? 1.387 -3.557 3.121 1.00 96.56 73 ALA A N 1
ATOM 579 C CA . ALA A 1 73 ? 0.706 -4.817 3.416 1.00 96.56 73 ALA A CA 1
ATOM 580 C C . ALA A 1 73 ? 0.877 -5.239 4.888 1.00 96.56 73 ALA A C 1
ATOM 582 O O . ALA A 1 73 ? -0.089 -5.672 5.525 1.00 96.56 73 ALA A O 1
ATOM 583 N N . THR A 1 74 ? 2.076 -5.059 5.449 1.00 96.94 74 THR A N 1
ATOM 584 C CA . THR A 1 74 ? 2.328 -5.272 6.881 1.00 96.94 74 THR A CA 1
ATOM 585 C C . THR A 1 74 ? 1.478 -4.332 7.732 1.00 96.94 74 THR A C 1
ATOM 587 O O . THR A 1 74 ? 0.756 -4.803 8.606 1.00 96.94 74 THR A O 1
ATOM 590 N N . ALA A 1 75 ? 1.475 -3.031 7.433 1.00 97.12 75 ALA A N 1
ATOM 591 C CA . ALA A 1 75 ? 0.683 -2.046 8.168 1.00 97.12 75 ALA A CA 1
ATOM 592 C C . ALA A 1 75 ? -0.823 -2.353 8.111 1.00 97.12 75 ALA A C 1
ATOM 594 O O . ALA A 1 75 ? -1.512 -2.271 9.122 1.00 97.12 75 ALA A O 1
ATOM 595 N N . VAL A 1 76 ? -1.344 -2.776 6.955 1.00 96.81 76 VAL A N 1
ATOM 596 C CA . VAL A 1 76 ? -2.745 -3.206 6.814 1.00 96.81 76 VAL A CA 1
ATOM 597 C C . VAL A 1 76 ? -3.039 -4.433 7.679 1.00 96.81 76 VAL A C 1
ATOM 599 O O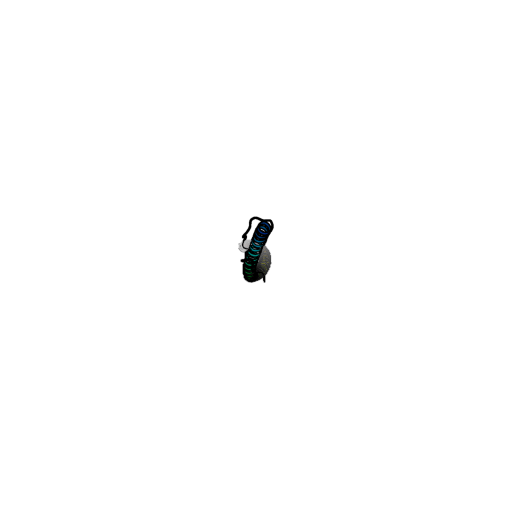 . VAL A 1 76 ? -4.102 -4.503 8.295 1.00 96.81 76 VAL A O 1
ATOM 602 N N . THR A 1 77 ? -2.103 -5.379 7.768 1.00 96.50 77 THR A N 1
ATOM 60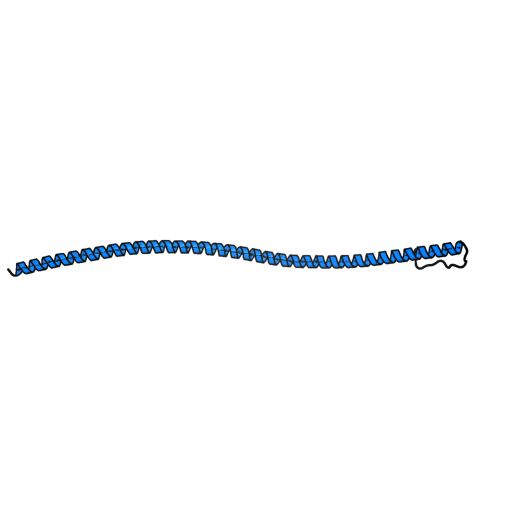3 C CA . THR A 1 77 ? -2.239 -6.562 8.633 1.00 96.50 77 THR A CA 1
ATOM 604 C C . THR A 1 77 ? -2.260 -6.167 10.111 1.00 96.50 77 THR A C 1
ATOM 606 O O . THR A 1 77 ? -3.127 -6.623 10.854 1.00 96.50 77 THR A O 1
ATOM 609 N N . GLU A 1 78 ? -1.366 -5.273 10.536 1.00 97.50 78 GLU A N 1
ATOM 610 C CA . GLU A 1 78 ? -1.348 -4.735 11.903 1.00 97.50 78 GLU A CA 1
ATOM 611 C C . GLU A 1 78 ? -2.635 -3.965 12.229 1.00 97.50 78 GLU A C 1
ATOM 613 O O . GLU A 1 78 ? -3.233 -4.173 13.285 1.00 97.50 78 GLU A O 1
ATOM 618 N N . MET A 1 79 ? -3.120 -3.133 11.304 1.00 97.12 79 MET A N 1
ATOM 619 C CA . MET A 1 79 ? -4.384 -2.408 11.458 1.00 97.12 79 MET A CA 1
ATOM 620 C C . MET A 1 79 ? -5.589 -3.349 11.552 1.00 97.12 79 MET A C 1
ATOM 622 O O . MET A 1 79 ? -6.509 -3.086 12.330 1.00 97.12 79 MET A O 1
ATOM 626 N N . ALA A 1 80 ? -5.603 -4.445 10.788 1.00 97.19 80 ALA A N 1
ATOM 627 C CA . ALA A 1 80 ? -6.658 -5.451 10.870 1.00 97.19 80 ALA A CA 1
ATOM 628 C C . ALA A 1 80 ? -6.678 -6.122 12.252 1.00 97.19 80 ALA A C 1
ATOM 630 O O . ALA A 1 80 ? -7.745 -6.217 12.861 1.00 97.19 80 ALA A O 1
ATOM 631 N N . SER A 1 81 ? -5.509 -6.497 12.778 1.00 97.19 81 SER A N 1
ATOM 632 C CA . SER A 1 81 ? -5.371 -7.040 14.136 1.00 97.19 81 SER A CA 1
ATOM 633 C C . SER A 1 81 ? -5.831 -6.039 15.198 1.00 97.19 81 SER A C 1
ATOM 635 O O . SER A 1 81 ? -6.665 -6.374 16.036 1.00 97.19 81 SER A O 1
ATOM 637 N N . ALA A 1 82 ? -5.390 -4.780 15.114 1.00 97.12 82 ALA A N 1
ATOM 638 C CA . ALA A 1 82 ? -5.817 -3.728 16.038 1.00 97.12 82 ALA A CA 1
ATOM 639 C C . ALA A 1 82 ? -7.340 -3.507 15.998 1.00 97.12 82 ALA A C 1
ATOM 641 O O . ALA A 1 82 ? -7.981 -3.310 17.027 1.00 97.12 82 ALA A O 1
ATOM 642 N N . THR A 1 83 ? -7.950 -3.589 14.813 1.00 97.06 83 THR A N 1
ATOM 643 C CA . THR A 1 83 ? -9.407 -3.467 14.662 1.00 97.06 83 THR A CA 1
ATOM 644 C C . THR A 1 83 ? -10.144 -4.639 15.317 1.00 97.06 83 THR A C 1
ATOM 646 O O . THR A 1 83 ? -11.182 -4.432 15.948 1.00 97.06 83 THR A O 1
ATOM 649 N N . GLN A 1 84 ? -9.612 -5.862 15.213 1.00 97.62 84 GLN A N 1
ATOM 650 C CA . GLN A 1 84 ? -10.164 -7.035 15.900 1.00 97.62 84 GLN A CA 1
ATOM 651 C C . GLN A 1 84 ? -10.060 -6.905 17.423 1.00 97.62 84 GLN A C 1
ATOM 653 O O . GLN A 1 84 ? -11.033 -7.187 18.122 1.00 97.62 84 GLN A O 1
ATOM 658 N N . GLU A 1 85 ? -8.927 -6.422 17.938 1.00 97.69 85 GLU A N 1
ATOM 659 C CA . GLU A 1 85 ? -8.756 -6.147 19.370 1.00 97.69 85 GLU A CA 1
ATOM 660 C C . GLU A 1 85 ? -9.749 -5.091 19.867 1.00 97.69 85 GLU A C 1
ATOM 662 O O . GLU A 1 85 ? -10.401 -5.287 20.894 1.00 97.69 85 GLU A O 1
ATOM 667 N N . ILE A 1 86 ? -9.942 -4.001 19.115 1.00 97.81 86 ILE A N 1
ATOM 668 C CA . ILE A 1 86 ? -10.933 -2.965 19.442 1.00 97.81 86 ILE A CA 1
ATOM 669 C C . ILE A 1 86 ? -12.347 -3.558 19.501 1.00 97.81 86 ILE A C 1
ATOM 671 O O . ILE A 1 86 ? -13.092 -3.264 20.439 1.00 97.81 86 ILE A O 1
ATOM 675 N N . ALA A 1 87 ? -12.724 -4.403 18.538 1.00 97.69 87 ALA A N 1
ATOM 676 C CA . ALA A 1 87 ? -14.033 -5.053 18.527 1.00 97.69 87 ALA A CA 1
ATOM 677 C C . ALA A 1 87 ? -14.228 -5.970 19.748 1.00 97.69 87 ALA A C 1
ATOM 679 O O . ALA A 1 87 ? -15.262 -5.888 20.415 1.00 97.69 87 ALA A O 1
ATOM 680 N N . ALA A 1 88 ? -13.218 -6.774 20.092 1.00 97.94 88 ALA A N 1
ATOM 681 C CA . ALA A 1 88 ? -13.246 -7.637 21.272 1.00 97.94 88 ALA A CA 1
ATOM 682 C C . ALA A 1 88 ? -13.358 -6.826 22.578 1.00 97.94 88 ALA A C 1
ATOM 684 O O . ALA A 1 88 ? -14.158 -7.153 23.457 1.00 97.94 88 ALA A O 1
ATOM 685 N N . HIS A 1 89 ? -12.618 -5.720 22.699 1.00 97.50 89 HIS A N 1
ATOM 686 C CA . HIS A 1 89 ? -12.715 -4.818 23.850 1.00 97.50 89 HIS A CA 1
ATOM 687 C C . HIS A 1 89 ? -14.085 -4.141 23.966 1.00 97.50 89 HIS A C 1
ATOM 689 O O . HIS A 1 89 ? -14.598 -3.974 25.079 1.00 97.50 89 HIS A O 1
ATOM 695 N N . ALA A 1 90 ? -14.690 -3.761 22.839 1.00 98.00 90 ALA A N 1
ATOM 696 C CA . ALA A 1 90 ? -16.036 -3.202 22.808 1.00 98.00 90 ALA A CA 1
ATOM 697 C C . ALA A 1 90 ? -17.080 -4.228 23.277 1.00 98.00 90 ALA A C 1
ATOM 699 O O . ALA A 1 90 ? -17.929 -3.893 24.104 1.00 98.00 90 ALA A O 1
ATOM 700 N N . GLU A 1 91 ? -16.981 -5.483 22.827 1.00 98.19 91 GLU A N 1
ATOM 701 C CA . GLU A 1 91 ? -17.853 -6.576 23.275 1.00 98.19 91 GLU A CA 1
ATOM 702 C C . GLU A 1 91 ? -17.691 -6.848 24.778 1.00 98.19 91 GLU A C 1
ATOM 704 O O . GLU A 1 91 ? -18.681 -6.898 25.514 1.00 98.19 91 GLU A O 1
ATOM 709 N N . GLN A 1 92 ? -16.451 -6.925 25.270 1.00 98.38 92 GLN A N 1
ATOM 710 C CA . GLN A 1 92 ? -16.176 -7.113 26.696 1.00 98.38 92 GLN A CA 1
ATOM 711 C C . GLN A 1 92 ? -16.734 -5.961 27.544 1.00 98.38 92 GLN A C 1
ATOM 713 O O . GLN A 1 92 ? -17.292 -6.188 28.619 1.00 98.38 92 GLN A O 1
ATOM 718 N N . THR A 1 93 ? -16.618 -4.722 27.064 1.00 98.31 93 THR A N 1
ATOM 719 C CA . THR A 1 93 ? -17.146 -3.536 27.753 1.00 98.31 93 THR A CA 1
ATOM 720 C C . THR A 1 93 ? -18.672 -3.538 27.768 1.00 98.31 93 THR A C 1
ATOM 722 O O . THR A 1 93 ? -19.271 -3.267 28.810 1.00 98.31 93 THR A O 1
ATOM 725 N N . ALA A 1 94 ? -19.317 -3.895 26.654 1.00 98.50 94 ALA A N 1
ATOM 726 C CA . ALA A 1 94 ? -20.768 -4.053 26.591 1.00 98.50 94 ALA A CA 1
ATOM 727 C C . ALA A 1 94 ? -21.252 -5.123 27.581 1.00 98.50 94 ALA A C 1
ATOM 729 O O . ALA A 1 94 ? -22.220 -4.899 28.314 1.00 98.50 94 ALA A O 1
ATOM 730 N N . LYS A 1 95 ? -20.534 -6.249 27.674 1.00 98.44 95 LYS A N 1
ATOM 731 C CA . LYS A 1 95 ? -20.835 -7.313 28.636 1.00 98.44 95 LYS A CA 1
ATOM 732 C C . LYS A 1 95 ? -20.687 -6.840 30.085 1.00 98.44 95 LYS A C 1
ATOM 734 O O . LYS A 1 95 ? -21.610 -7.019 30.877 1.00 98.44 95 LYS A O 1
ATOM 739 N N . ALA A 1 96 ? -19.587 -6.166 30.417 1.00 98.44 96 ALA A N 1
ATOM 740 C CA . ALA A 1 96 ? -19.362 -5.614 31.753 1.00 98.44 96 ALA A CA 1
ATOM 741 C C . ALA A 1 96 ? -20.429 -4.574 32.147 1.00 98.44 96 ALA A C 1
ATOM 743 O O . ALA A 1 96 ? -20.896 -4.559 33.287 1.00 98.44 96 ALA A O 1
ATOM 744 N N . ALA A 1 97 ? -20.860 -3.729 31.204 1.00 98.50 97 ALA A N 1
ATOM 745 C CA . ALA A 1 97 ? -21.945 -2.776 31.425 1.00 98.50 97 ALA A CA 1
ATOM 746 C C . ALA A 1 97 ? -23.282 -3.484 31.708 1.00 98.50 97 ALA A C 1
ATOM 748 O O . ALA A 1 97 ? -24.014 -3.081 32.615 1.00 98.50 97 ALA A O 1
ATOM 749 N N . GLN A 1 98 ? -23.581 -4.564 30.981 1.00 98.50 98 GLN A N 1
ATOM 750 C CA . GLN A 1 98 ? -24.785 -5.366 31.204 1.00 98.50 98 GLN A CA 1
ATOM 751 C C . GLN A 1 98 ? -24.769 -6.055 32.577 1.00 98.50 98 GLN A C 1
ATOM 753 O O . GLN A 1 98 ? -25.767 -6.012 33.298 1.00 98.50 98 GLN A O 1
ATOM 758 N N . ASP A 1 99 ? -23.631 -6.622 32.975 1.00 98.44 99 ASP A N 1
ATOM 759 C CA . ASP A 1 99 ? -23.473 -7.281 34.276 1.00 98.44 99 ASP A CA 1
ATOM 760 C C . ASP A 1 99 ? -23.563 -6.272 35.441 1.00 98.44 99 ASP A C 1
ATOM 762 O O . ASP A 1 99 ? -24.170 -6.555 36.481 1.00 98.44 99 ASP A O 1
ATOM 766 N N . SER A 1 100 ? -23.035 -5.058 35.255 1.00 98.56 100 SER A N 1
ATOM 767 C CA . SER A 1 100 ? -23.177 -3.947 36.208 1.00 98.56 100 SER A CA 1
ATOM 768 C C . SER A 1 100 ? -24.634 -3.484 36.348 1.00 9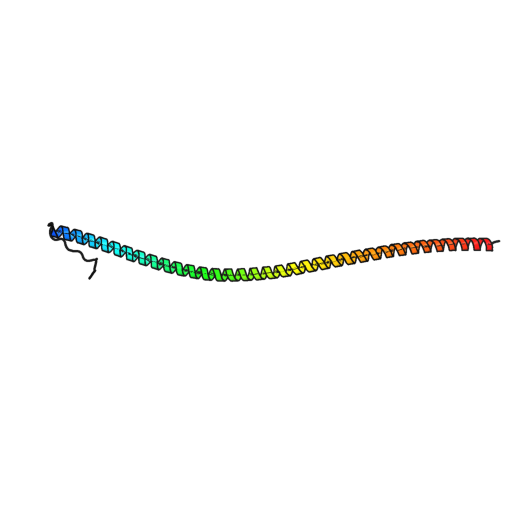8.56 100 SER A C 1
ATOM 770 O O . SER A 1 100 ? -25.124 -3.270 37.462 1.00 98.56 100 SER A O 1
ATOM 772 N N . SER A 1 101 ? -25.368 -3.397 35.233 1.00 98.44 101 SER A N 1
ATOM 773 C CA . SER A 1 101 ? -26.800 -3.073 35.236 1.00 98.44 101 SER A CA 1
ATOM 774 C C . SER A 1 101 ? -27.616 -4.127 35.991 1.00 98.44 101 SER A C 1
ATOM 776 O O . SER A 1 101 ? -28.406 -3.771 36.867 1.00 98.44 101 SER A O 1
ATOM 778 N N . ALA A 1 102 ? -27.360 -5.415 35.741 1.00 98.38 102 ALA A N 1
ATOM 779 C CA . ALA A 1 102 ? -28.002 -6.512 36.464 1.00 98.38 102 ALA A CA 1
ATOM 780 C C . ALA A 1 102 ? -27.689 -6.472 37.971 1.00 98.38 102 ALA A C 1
ATOM 782 O O . ALA A 1 102 ? -28.585 -6.604 38.804 1.00 98.38 102 ALA A O 1
ATOM 783 N N . SER A 1 103 ? -26.429 -6.218 38.336 1.00 98.44 103 SER A N 1
ATOM 784 C CA . SER A 1 103 ? -26.012 -6.090 39.739 1.00 98.44 103 SER A CA 1
ATOM 785 C C . SER A 1 103 ? -26.700 -4.914 40.439 1.00 98.44 103 SER A C 1
ATOM 787 O O . SER A 1 103 ? -27.133 -5.039 41.585 1.00 98.44 103 SER A O 1
ATOM 789 N N . THR A 1 104 ? -26.857 -3.789 39.738 1.00 98.38 104 THR A N 1
ATOM 790 C CA . THR A 1 104 ? -27.570 -2.606 40.242 1.00 98.38 104 THR A CA 1
ATOM 791 C C . THR A 1 104 ? -29.055 -2.898 40.457 1.00 98.38 104 THR A C 1
ATOM 793 O O . THR A 1 104 ? -29.604 -2.507 41.486 1.00 98.38 104 THR A O 1
ATOM 796 N N . GLN A 1 105 ? -29.694 -3.632 39.541 1.00 98.31 105 GLN A N 1
ATOM 797 C CA . GLN A 1 105 ? -31.090 -4.053 39.682 1.00 98.31 105 GLN A CA 1
ATOM 798 C C . GLN A 1 105 ? -31.285 -4.960 40.907 1.00 98.31 105 GLN A C 1
ATOM 800 O O . GLN A 1 105 ? -32.166 -4.703 41.727 1.00 98.31 105 GLN A O 1
ATOM 805 N N . ASN A 1 106 ? -30.412 -5.953 41.095 1.00 98.06 106 ASN A N 1
ATOM 806 C CA . ASN A 1 106 ? -30.440 -6.821 42.278 1.00 98.06 106 ASN A CA 1
ATOM 807 C C . ASN A 1 106 ? -30.232 -6.021 43.577 1.00 98.06 106 ASN A C 1
ATOM 809 O O . ASN A 1 106 ? -30.921 -6.235 44.575 1.00 98.06 106 ASN A O 1
ATOM 813 N N . GLY A 1 107 ? -29.297 -5.064 43.568 1.00 98.44 107 GLY A N 1
ATOM 814 C CA . GLY A 1 107 ? -29.070 -4.163 44.698 1.00 98.44 107 GLY A CA 1
ATOM 815 C C . GLY A 1 107 ? -30.293 -3.298 45.015 1.00 98.44 107 GLY A C 1
ATOM 816 O O . GLY A 1 107 ? -30.632 -3.110 46.184 1.00 98.44 107 GLY A O 1
ATOM 817 N N . HIS A 1 108 ? -30.994 -2.813 43.990 1.00 98.12 108 HIS A N 1
ATOM 818 C CA . HIS A 1 108 ? -32.228 -2.049 44.153 1.00 98.12 108 HIS A CA 1
ATOM 819 C C . HIS A 1 108 ? -33.333 -2.874 44.828 1.00 98.12 108 HIS A C 1
ATOM 821 O O . HIS A 1 108 ? -33.957 -2.399 45.780 1.00 98.12 108 HIS A O 1
ATOM 827 N N . GLU A 1 109 ? -33.531 -4.124 44.405 1.00 98.25 109 GLU A N 1
ATOM 828 C CA . GLU A 1 109 ? -34.487 -5.042 45.040 1.00 98.25 109 GLU A CA 1
ATOM 829 C C . GLU A 1 109 ? -34.144 -5.303 46.512 1.00 98.25 109 GLU A C 1
ATOM 831 O O . GLU A 1 109 ? -35.023 -5.268 47.377 1.00 98.25 109 GLU A O 1
ATOM 836 N N . LEU A 1 110 ? -32.859 -5.477 46.836 1.00 98.25 110 LEU A N 1
ATOM 837 C CA . LEU A 1 110 ? -32.412 -5.650 48.219 1.00 98.25 110 LEU A CA 1
ATOM 838 C C . LEU A 1 11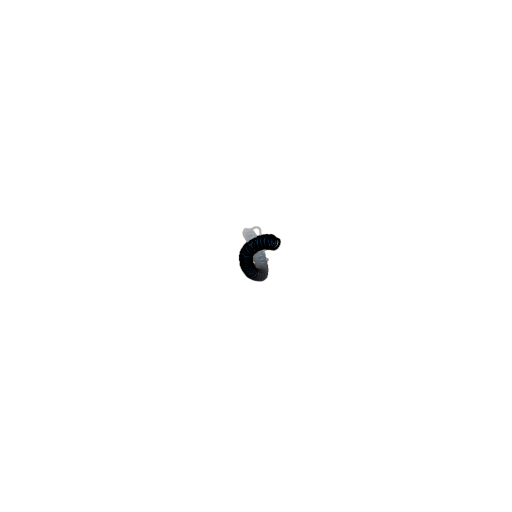0 ? -32.722 -4.422 49.092 1.00 98.25 110 LEU A C 1
ATOM 840 O O . LEU A 1 110 ? -33.130 -4.568 50.249 1.00 98.25 110 LEU A O 1
ATOM 844 N N . VAL A 1 111 ? -32.566 -3.212 48.547 1.00 98.25 111 VAL A N 1
ATOM 845 C CA . VAL A 1 111 ? -32.924 -1.963 49.238 1.00 98.25 111 VAL A CA 1
ATOM 846 C C . VAL A 1 111 ? -34.434 -1.877 49.475 1.00 98.25 111 VAL A C 1
ATOM 848 O O . VAL A 1 111 ? -34.849 -1.510 50.577 1.00 98.25 111 VAL A O 1
ATOM 851 N N . ILE A 1 112 ? -35.261 -2.255 48.493 1.00 98.19 112 ILE A N 1
ATOM 852 C CA . ILE A 1 112 ? -36.725 -2.317 48.652 1.00 98.19 112 ILE A CA 1
ATOM 853 C C . ILE A 1 112 ? -37.102 -3.284 49.780 1.00 98.19 112 ILE A C 1
ATOM 855 O O . ILE A 1 112 ? -37.870 -2.915 50.674 1.00 98.19 112 ILE A O 1
ATOM 859 N N . ASN A 1 113 ? -36.520 -4.484 49.786 1.00 97.94 113 ASN A N 1
ATOM 860 C CA . ASN A 1 113 ? -36.773 -5.488 50.819 1.00 97.94 113 ASN A CA 1
ATOM 861 C C . ASN A 1 113 ? -36.350 -4.986 52.205 1.00 97.94 113 ASN A C 1
ATOM 863 O O . ASN A 1 113 ? -37.114 -5.085 53.163 1.00 97.94 113 ASN A O 1
ATOM 867 N N . SER A 1 114 ? -35.174 -4.364 52.304 1.00 97.94 114 SER A N 1
ATOM 868 C CA . SER A 1 114 ? -34.675 -3.786 53.558 1.00 97.94 114 SER A CA 1
ATOM 869 C C . SER A 1 114 ? -35.599 -2.685 54.083 1.00 97.94 114 SER A C 1
ATOM 871 O O . SER A 1 114 ? -35.923 -2.661 55.270 1.00 97.94 114 SER A O 1
ATOM 873 N N . LYS A 1 115 ? -36.093 -1.806 53.200 1.00 98.06 115 LYS A N 1
ATOM 874 C CA . LYS A 1 115 ? -37.077 -0.773 53.552 1.00 98.06 115 LYS A CA 1
ATOM 875 C C . LYS A 1 115 ? -38.381 -1.388 54.067 1.00 98.06 115 LYS A C 1
ATOM 877 O O . LYS A 1 115 ? -38.931 -0.895 55.050 1.00 98.06 115 LYS A O 1
ATOM 882 N N . SER A 1 116 ? -38.861 -2.463 53.440 1.00 97.88 116 SER A N 1
ATOM 883 C CA . SER A 1 116 ? -40.051 -3.186 53.904 1.00 97.88 116 SER A CA 1
ATOM 884 C C . SER A 1 116 ? -39.848 -3.772 55.303 1.00 97.88 116 SER A C 1
ATOM 886 O O . SER A 1 116 ? -40.705 -3.596 56.165 1.00 97.88 116 SER A O 1
ATOM 888 N N . SER A 1 117 ? -38.705 -4.410 55.559 1.00 98.00 117 SER A N 1
ATOM 889 C CA . SER A 1 117 ? -38.378 -4.967 56.877 1.00 98.00 117 SER A CA 1
ATOM 890 C C . SER A 1 117 ? -38.287 -3.891 57.960 1.00 98.00 117 SER A C 1
ATOM 892 O O . SER A 1 117 ? -38.791 -4.095 59.061 1.00 98.00 117 SER A O 1
ATOM 894 N N . ILE A 1 118 ? -37.708 -2.724 57.650 1.00 97.69 118 ILE A N 1
ATOM 895 C CA . ILE A 1 118 ? -37.653 -1.576 58.573 1.00 97.69 118 ILE A CA 1
ATOM 896 C C . ILE A 1 118 ? -39.062 -1.065 58.900 1.00 97.69 118 ILE A C 1
ATOM 898 O O . ILE A 1 118 ? -39.360 -0.801 60.065 1.00 97.69 118 ILE A O 1
ATOM 902 N N . ASN A 1 119 ? -39.939 -0.947 57.899 1.00 97.56 119 ASN A N 1
ATOM 903 C CA . ASN A 1 119 ? -41.326 -0.532 58.121 1.00 97.56 119 ASN A CA 1
ATOM 904 C C . ASN A 1 119 ? -42.084 -1.534 59.004 1.00 97.56 119 ASN A C 1
ATOM 906 O O . ASN A 1 119 ? -42.786 -1.118 59.926 1.00 97.56 119 ASN A O 1
ATOM 910 N N . ASN A 1 120 ? -41.905 -2.836 58.763 1.00 97.31 120 ASN A N 1
ATOM 911 C CA . ASN A 1 120 ? -42.515 -3.887 59.579 1.00 97.31 120 ASN A CA 1
ATOM 912 C C . ASN A 1 120 ? -42.016 -3.827 61.028 1.00 97.31 120 ASN A C 1
ATOM 914 O O . ASN A 1 120 ? -42.828 -3.785 61.948 1.00 97.31 120 ASN A O 1
ATOM 918 N N . LEU A 1 121 ? -40.699 -3.723 61.233 1.00 97.06 121 LEU A N 1
ATOM 919 C CA . LEU A 1 121 ? -40.105 -3.599 62.566 1.00 97.06 121 LEU A CA 1
ATOM 920 C C . LEU A 1 121 ? -40.615 -2.355 63.307 1.00 97.06 121 LEU A C 1
ATOM 922 O O . LEU A 1 121 ? -40.944 -2.426 64.486 1.00 97.06 121 LEU A O 1
ATOM 926 N N . SER A 1 122 ? -40.724 -1.218 62.617 1.00 97.62 122 SER A N 1
ATOM 927 C CA . SER A 1 122 ? -41.289 0.013 63.183 1.00 97.62 122 SER A CA 1
ATOM 928 C C . SER A 1 122 ? -42.737 -0.184 63.653 1.00 97.62 122 SER A C 1
ATOM 930 O O . SER A 1 122 ? -43.106 0.258 64.744 1.00 97.62 122 SER A O 1
ATOM 932 N N . SER A 1 123 ? -43.548 -0.905 62.870 1.00 97.00 123 SER A N 1
ATOM 933 C CA . SER A 1 123 ? -44.922 -1.255 63.244 1.00 97.00 123 SER A CA 1
ATOM 934 C C . SER A 1 123 ? -44.972 -2.164 64.475 1.00 97.00 123 SER A C 1
ATOM 936 O O . SER A 1 123 ? -45.777 -1.921 65.373 1.00 97.00 123 SER A O 1
ATOM 938 N N . GLU A 1 124 ? -44.111 -3.183 64.552 1.00 96.69 124 GLU A N 1
ATOM 939 C CA . GLU A 1 124 ? -44.032 -4.079 65.715 1.00 96.69 124 GLU A CA 1
ATOM 940 C C . GLU A 1 124 ? -43.603 -3.336 66.988 1.00 96.69 124 GLU A C 1
ATOM 942 O O . GLU A 1 124 ? -44.194 -3.535 68.049 1.00 96.69 124 GLU A O 1
ATOM 947 N N . VAL A 1 125 ? -42.630 -2.423 66.886 1.00 97.06 125 VAL A N 1
ATOM 948 C CA . VAL A 1 125 ? -42.189 -1.577 68.010 1.00 97.06 125 VAL A CA 1
ATOM 949 C C . VAL A 1 125 ? -43.318 -0.666 68.501 1.00 97.06 125 VAL A C 1
ATOM 951 O O . VAL A 1 125 ? -43.493 -0.492 69.711 1.00 97.06 125 VAL A O 1
ATOM 954 N N . ASN A 1 126 ? -44.110 -0.102 67.584 1.00 95.88 126 ASN A N 1
ATOM 955 C CA . ASN A 1 126 ? -45.273 0.711 67.938 1.00 95.88 126 ASN A CA 1
ATOM 956 C C . ASN A 1 126 ? -46.327 -0.131 68.677 1.00 95.88 126 ASN A C 1
ATOM 958 O O . ASN A 1 126 ? -46.748 0.235 69.774 1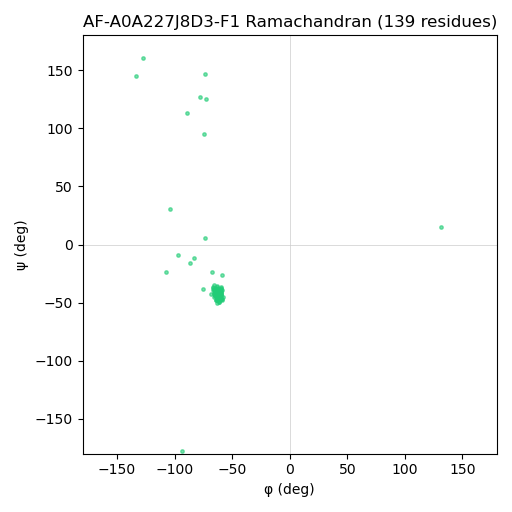.00 95.88 126 ASN A O 1
ATOM 962 N N . GLN A 1 127 ? -46.659 -1.311 68.146 1.00 95.69 127 GLN A N 1
ATOM 963 C CA . GLN A 1 127 ? -47.599 -2.243 68.773 1.00 95.69 127 GLN A CA 1
ATOM 964 C C . GLN A 1 127 ? -47.148 -2.654 70.184 1.00 95.69 127 GLN A C 1
ATOM 966 O O . GLN A 1 127 ? -47.946 -2.630 71.120 1.00 95.69 127 GLN A O 1
ATOM 971 N N . ALA A 1 128 ? -45.867 -2.986 70.364 1.00 95.12 128 ALA A N 1
ATOM 972 C CA . ALA A 1 128 ? -45.309 -3.322 71.674 1.00 95.12 128 ALA A CA 1
ATOM 973 C C . ALA A 1 128 ? -45.404 -2.146 72.662 1.00 95.12 128 ALA A C 1
ATOM 975 O O . ALA A 1 128 ? -45.717 -2.348 73.835 1.00 95.12 128 ALA A O 1
ATOM 976 N N . SER A 1 129 ? -45.188 -0.915 72.190 1.00 95.19 129 SER A N 1
ATOM 977 C CA . SER A 1 129 ? -45.311 0.294 73.014 1.00 95.19 129 SER A CA 1
ATOM 978 C C . SER A 1 129 ? -46.747 0.520 73.498 1.00 95.19 129 SER A C 1
ATOM 980 O O . SER A 1 129 ? -46.944 0.886 74.656 1.00 95.19 129 SER A O 1
ATOM 982 N N . VAL A 1 130 ? -47.747 0.250 72.647 1.00 94.62 130 VAL A N 1
ATOM 983 C CA . VAL A 1 130 ? -49.172 0.296 73.026 1.00 94.62 130 VAL A CA 1
ATOM 984 C C . VAL A 1 130 ? -49.470 -0.716 74.133 1.00 94.62 130 VAL A C 1
ATOM 986 O O . VAL A 1 130 ? -50.013 -0.339 75.166 1.00 94.62 130 VAL A O 1
ATOM 989 N N . VAL A 1 131 ? -49.038 -1.969 73.967 1.00 94.94 131 VAL A N 1
ATOM 990 C CA . VAL A 1 131 ? -49.257 -3.040 74.959 1.00 94.94 131 VAL A CA 1
ATOM 991 C C . VAL A 1 131 ? -48.592 -2.720 76.302 1.00 94.94 131 VAL A C 1
ATOM 993 O O . VAL A 1 131 ? -49.184 -2.944 77.356 1.00 94.94 131 VAL A O 1
ATOM 996 N N . ILE A 1 132 ? -47.376 -2.164 76.295 1.00 92.88 132 ILE A N 1
ATOM 997 C CA . ILE A 1 132 ? -46.698 -1.714 77.522 1.00 92.88 132 ILE A CA 1
ATOM 998 C C . ILE A 1 132 ? -47.484 -0.582 78.199 1.00 92.88 132 ILE A C 1
ATOM 1000 O O . ILE A 1 132 ? -47.605 -0.572 79.425 1.00 92.88 132 ILE A O 1
ATOM 1004 N N . GLY A 1 133 ? -48.025 0.357 77.417 1.00 90.69 133 GLY A N 1
ATOM 1005 C CA . GLY A 1 133 ? -48.882 1.429 77.924 1.00 90.69 133 GLY A CA 1
ATOM 1006 C C . GLY A 1 133 ? -50.148 0.892 78.593 1.00 90.69 133 GLY A C 1
ATOM 1007 O O . GLY A 1 133 ? -50.456 1.280 79.719 1.00 90.69 133 GLY A O 1
ATOM 1008 N N . GLU A 1 134 ? -50.832 -0.054 77.947 1.00 90.81 134 GLU A N 1
ATOM 1009 C CA . GLU A 1 134 ? -52.009 -0.729 78.507 1.00 90.81 134 GLU A CA 1
ATOM 1010 C C . GLU A 1 134 ? -51.674 -1.502 79.788 1.00 90.81 134 GLU A C 1
ATOM 1012 O O . GLU A 1 134 ? -52.415 -1.422 80.766 1.00 90.81 134 GLU A O 1
ATOM 1017 N N . LEU A 1 135 ? -50.551 -2.225 79.825 1.00 89.88 135 LEU A N 1
ATOM 1018 C CA . LEU A 1 135 ? -50.117 -2.959 81.016 1.00 89.88 135 LEU A CA 1
ATOM 1019 C C . LEU A 1 135 ? -49.830 -2.018 82.194 1.00 89.88 135 LEU A C 1
ATOM 1021 O O . LEU A 1 135 ? -50.184 -2.326 83.329 1.00 89.88 135 LEU A O 1
ATOM 1025 N N . ASN A 1 136 ? -49.202 -0.870 81.930 1.00 88.62 136 ASN A N 1
ATOM 1026 C CA . ASN A 1 136 ? -48.925 0.140 82.949 1.00 88.62 136 ASN A CA 1
ATOM 1027 C C . ASN A 1 136 ? -50.226 0.724 83.523 1.00 88.62 136 ASN A C 1
ATOM 1029 O O . ASN A 1 136 ? -50.346 0.860 84.737 1.00 88.62 136 ASN A O 1
ATOM 1033 N N . GLN A 1 137 ? -51.220 0.985 82.668 1.00 86.88 137 GLN A N 1
ATOM 1034 C CA . GLN A 1 137 ? -52.537 1.453 83.101 1.00 86.88 137 GLN A CA 1
ATOM 1035 C C . GLN A 1 137 ? -53.211 0.445 84.046 1.00 86.88 137 GLN A C 1
ATOM 1037 O O . GLN A 1 137 ? -53.653 0.833 85.120 1.00 86.88 137 GLN A O 1
ATOM 1042 N N . HIS A 1 138 ? -53.210 -0.846 83.694 1.00 81.69 138 HIS A N 1
ATOM 1043 C CA . HIS A 1 138 ? -53.787 -1.905 84.533 1.00 81.69 138 HIS A CA 1
ATOM 1044 C C . HIS A 1 138 ? -53.027 -2.153 85.845 1.00 81.69 138 HIS A C 1
ATOM 1046 O O . HIS A 1 138 ? -53.599 -2.709 86.772 1.00 81.69 138 HIS A O 1
ATOM 1052 N N . ALA A 1 139 ? -51.740 -1.807 85.927 1.00 78.94 139 ALA A N 1
ATOM 1053 C CA . ALA A 1 139 ? -50.942 -1.979 87.143 1.00 78.94 139 ALA A CA 1
ATOM 1054 C C . ALA A 1 139 ? -51.118 -0.835 88.162 1.00 78.94 139 ALA A C 1
ATOM 1056 O O . ALA A 1 139 ? -50.624 -0.949 89.284 1.00 78.94 139 ALA A O 1
ATOM 1057 N N . GLN A 1 140 ? -51.750 0.275 87.762 1.00 72.00 140 GLN A N 1
ATOM 1058 C CA . GLN A 1 140 ? -52.039 1.428 88.627 1.00 72.00 140 GLN A CA 1
ATOM 1059 C C . GLN A 1 140 ? -53.465 1.418 89.205 1.00 72.00 140 GLN A C 1
ATOM 1061 O O . GLN A 1 140 ? -53.744 2.226 90.092 1.00 72.00 140 GLN A O 1
ATOM 1066 N N . ASP A 1 141 ? -54.318 0.508 88.729 1.00 53.25 141 ASP A N 1
ATOM 1067 C CA . ASP A 1 141 ? -55.638 0.187 89.290 1.00 53.25 141 ASP A CA 1
ATOM 1068 C C . ASP A 1 141 ? -55.533 -0.918 90.361 1.00 53.25 141 ASP A C 1
ATOM 1070 O O . ASP A 1 141 ? -56.271 -0.835 91.372 1.00 53.25 141 ASP A O 1
#

pLDDT: mean 94.13, std 7.44, range [50.56, 98.56]

InterPro domains:
  IPR003660 HAMP domain [PF00672] (1-32)
  IPR003660 HAMP domain [PS50885] (1-35)

Sequence (141 aa):
SGDLTQRIKVENRDEVGELAENFNQFVESLQQLIGHIRHQAEELSQQSELSTTRANQSVSDLNHQQQEITMVATAVTEMASATQEIAAHAEQTAKAAQDSSASTQNGHELVINSKSSINNLSSEVNQASVVIGELNQHAQD

Foldseek 3Di:
DLPLVDADDQDDPDPVSVVSVVVNVVSVVVVVVVVVVVVVVVVVVVVVVVVVVVVVVVVVVVVVVVVVVVVVVVVVVVVVVVVVVVVVVVVVVVVVVVVVVVVVVVVVVVVVVVVVVVVVVVVVVVVVVVVVVVVVVVVVD

Mean predicted aligned error: 10.01 Å

Radius of gyration: 57.19 Å; Cα contacts (8 Å, |Δi|>4): 18; chains: 1; bounding box: 95×28×164 Å

Secondary structure (DSSP, 8-state):
---TT-------SSHHHHHHHHHHHHHHHHHHHHHHHHHHHHHHHHHHHHHHHHHHHHHHHHHHHHHHHHHHHHHHHHHHHHHHHHHHHHHHHHHHHHHHHHHHHHHHHHHHHHHHHHHHHHHHHHHHHHHHHHHHHHH--

Organism: Vibrio parahaemolyticus (NCBI:txid670)